Protein AF-A0ABD1GI58-F1 (afdb_monomer_lite)

InterPro domains:
  IPR001944 Glycoside hydrolase, family 35 [PR00742] (35-50)
  IPR001944 Glycoside hydrolase, family 35 [PR00742] (73-88)
  IPR001944 Glycoside hydrolase, family 35 [PR00742] (92-108)
  IPR001944 Glycoside hydrolase, family 35 [PTHR23421] (1-109)
  IPR017853 Glycoside hydrolase superfamily [SSF51445] (1-108)
  IPR031330 Glycoside hydrolase 35, catalytic domain [PF01301] (2-109)

Structure (mmCIF, N/CA/C/O backbone):
data_AF-A0ABD1GI58-F1
#
_entry.id   AF-A0ABD1GI58-F1
#
loop_
_atom_site.group_PDB
_atom_site.id
_atom_site.type_symbol
_atom_site.label_atom_id
_atom_site.label_alt_id
_atom_site.label_comp_id
_atom_site.label_asym_id
_atom_site.label_entity_id
_atom_site.label_seq_id
_atom_site.pdbx_PDB_ins_code
_atom_site.Cartn_x
_atom_site.Cartn_y
_atom_site.Cartn_z
_atom_site.occupancy
_atom_site.B_iso_or_equiv
_atom_site.auth_seq_id
_atom_site.auth_comp_id
_atom_site.auth_asym_id
_atom_site.auth_atom_id
_atom_site.pdbx_PDB_model_num
ATOM 1 N N . MET A 1 1 ? -12.349 8.044 4.741 1.00 97.69 1 MET A N 1
ATOM 2 C CA . MET A 1 1 ? -11.313 8.920 4.157 1.00 97.69 1 MET A CA 1
ATOM 3 C C . MET A 1 1 ? -9.982 8.583 4.805 1.00 97.69 1 MET A C 1
ATOM 5 O O . MET A 1 1 ? -9.920 8.497 6.026 1.00 97.69 1 MET A O 1
ATOM 9 N N . CYS A 1 2 ? -8.951 8.304 4.012 1.00 97.19 2 CYS A N 1
ATOM 10 C CA . CYS A 1 2 ? -7.613 8.020 4.528 1.00 97.19 2 CYS A CA 1
ATOM 11 C C . CYS A 1 2 ? -6.919 9.311 4.988 1.00 97.19 2 CYS A C 1
ATOM 13 O O . CYS A 1 2 ? -7.163 10.371 4.419 1.00 97.19 2 CYS A O 1
ATOM 15 N N . LYS A 1 3 ? -6.084 9.220 6.035 1.00 97.25 3 LYS A N 1
ATOM 16 C CA . LYS A 1 3 ? -5.355 10.352 6.642 1.00 97.25 3 LYS A CA 1
ATOM 17 C C . LYS A 1 3 ? -6.243 11.567 6.971 1.00 97.25 3 LYS A C 1
ATOM 19 O O . LYS A 1 3 ? -5.837 12.706 6.775 1.00 97.25 3 LYS A O 1
ATOM 24 N N . GLN A 1 4 ? -7.453 11.314 7.468 1.00 98.06 4 GLN A N 1
ATOM 25 C CA . GLN A 1 4 ? -8.439 12.352 7.775 1.00 98.06 4 GLN A CA 1
ATOM 26 C C . GLN A 1 4 ? -9.009 12.147 9.182 1.00 98.06 4 GLN A C 1
ATOM 28 O O . GLN A 1 4 ? -10.063 11.536 9.345 1.00 98.06 4 GLN A O 1
ATOM 33 N N . ASP A 1 5 ? -8.302 12.615 10.206 1.00 96.81 5 ASP A N 1
ATOM 34 C CA . ASP A 1 5 ? -8.666 12.349 11.606 1.00 96.81 5 ASP A CA 1
ATOM 35 C C . ASP A 1 5 ? -9.981 13.025 12.032 1.00 96.81 5 ASP A C 1
ATOM 37 O O . ASP A 1 5 ? -10.691 12.524 12.900 1.00 96.81 5 ASP A O 1
ATOM 41 N N . ASP A 1 6 ? -10.377 14.106 11.368 1.00 97.19 6 ASP A N 1
ATOM 42 C CA . ASP A 1 6 ? -11.630 14.839 11.573 1.00 97.19 6 ASP A CA 1
ATOM 43 C C . ASP A 1 6 ? -12.737 14.439 10.578 1.00 97.19 6 ASP A C 1
ATOM 45 O O . ASP A 1 6 ? -13.694 15.186 10.380 1.00 97.19 6 ASP A O 1
ATOM 49 N N . ALA A 1 7 ? -12.633 13.260 9.947 1.00 98.25 7 ALA A N 1
ATOM 50 C CA . ALA A 1 7 ? -13.641 12.782 9.002 1.00 98.25 7 ALA A CA 1
ATOM 51 C C . ALA A 1 7 ? -15.062 12.841 9.614 1.00 98.25 7 ALA A C 1
ATOM 53 O O . ALA A 1 7 ? -15.298 12.201 10.650 1.00 98.25 7 ALA A O 1
ATOM 54 N N . PRO A 1 8 ? -16.007 13.572 8.985 1.00 98.00 8 PRO A N 1
ATOM 55 C CA . PRO A 1 8 ? -17.329 13.814 9.550 1.00 98.00 8 PRO A CA 1
ATOM 56 C C . PRO A 1 8 ? -18.180 12.548 9.514 1.00 98.00 8 PRO A C 1
ATOM 58 O O . PRO A 1 8 ? -18.030 11.709 8.627 1.00 98.00 8 PRO A O 1
ATOM 61 N N . ASP A 1 9 ? -19.118 12.408 10.445 1.00 97.56 9 ASP A N 1
ATOM 62 C CA . ASP A 1 9 ? -20.030 11.266 10.432 1.00 97.56 9 ASP A CA 1
ATOM 63 C C . ASP A 1 9 ? -20.915 11.259 9.169 1.00 97.56 9 ASP A C 1
ATOM 65 O O . ASP A 1 9 ? -21.369 12.320 8.730 1.00 97.56 9 ASP A O 1
ATOM 69 N N . PRO A 1 10 ? -21.168 10.079 8.562 1.00 97.31 10 PRO A N 1
ATOM 70 C CA . PRO A 1 10 ? -20.816 8.725 9.019 1.00 97.31 10 PRO A CA 1
ATOM 71 C C . PRO A 1 10 ? -19.467 8.190 8.481 1.00 97.31 10 PRO A C 1
ATOM 73 O O . PRO A 1 10 ? -19.220 6.984 8.510 1.00 97.31 10 PRO A O 1
ATOM 76 N N . VAL A 1 11 ? -18.592 9.045 7.946 1.00 98.62 11 VAL A N 1
ATOM 77 C CA . VAL A 1 11 ? -17.347 8.639 7.276 1.00 98.62 11 VAL A CA 1
ATOM 78 C C . VAL A 1 11 ? -16.341 8.051 8.271 1.00 98.62 11 VAL A C 1
ATOM 80 O O . VAL A 1 11 ? -16.090 8.613 9.335 1.00 98.62 11 VAL A O 1
ATOM 83 N N . ILE A 1 12 ? -15.709 6.934 7.901 1.00 98.75 12 ILE A N 1
ATOM 84 C CA . ILE A 1 12 ? -14.650 6.290 8.694 1.00 98.75 12 ILE A CA 1
ATOM 85 C C . ILE A 1 12 ? -13.283 6.868 8.308 1.00 98.75 12 ILE A C 1
ATOM 87 O O . ILE A 1 12 ? -12.940 6.892 7.119 1.00 98.75 12 ILE A O 1
ATOM 91 N N . ASN A 1 13 ? -12.498 7.330 9.286 1.00 98.56 13 ASN A N 1
ATOM 92 C CA . ASN A 1 13 ? -11.097 7.691 9.072 1.00 98.56 13 ASN A CA 1
ATOM 93 C C . ASN A 1 13 ? -10.229 6.427 8.972 1.00 98.56 13 ASN A C 1
ATOM 95 O O . ASN A 1 13 ? -10.458 5.440 9.669 1.00 98.56 13 ASN A O 1
ATOM 99 N N . ALA A 1 14 ? -9.238 6.448 8.088 1.00 98.62 14 ALA A N 1
ATOM 100 C CA . ALA A 1 14 ? -8.370 5.301 7.840 1.00 98.62 14 ALA A CA 1
ATOM 101 C C . ALA A 1 14 ? -6.894 5.701 7.818 1.00 98.62 14 ALA A C 1
ATOM 103 O O . ALA A 1 14 ? -6.549 6.853 7.540 1.00 98.62 14 ALA A O 1
ATOM 104 N N . CYS A 1 15 ? -6.022 4.733 8.086 1.00 98.62 15 CYS A N 1
ATOM 105 C CA . CYS A 1 15 ? -4.579 4.925 8.096 1.00 98.62 15 CYS A CA 1
ATOM 106 C C . CYS A 1 1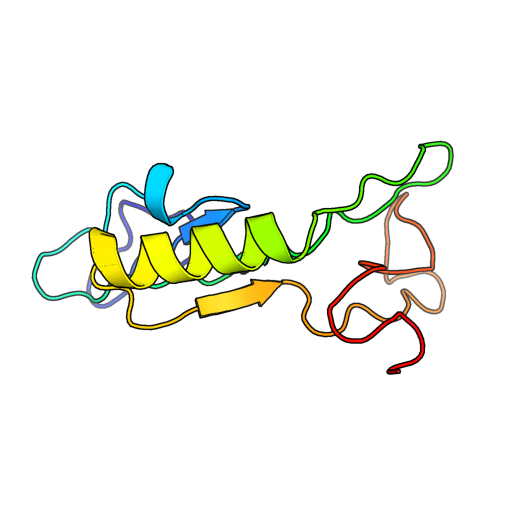5 ? -3.925 4.514 6.773 1.00 98.62 15 CYS A C 1
ATOM 108 O O . CYS A 1 15 ? -4.308 3.510 6.175 1.00 98.62 15 CYS A O 1
ATOM 110 N N . ASN A 1 16 ? -2.880 5.247 6.386 1.00 98.56 16 ASN A N 1
ATOM 111 C CA . ASN A 1 16 ? -1.957 4.912 5.302 1.00 98.56 16 ASN A CA 1
ATOM 112 C C . ASN A 1 16 ? -0.522 5.040 5.817 1.00 98.56 16 ASN A C 1
ATOM 114 O O . ASN A 1 16 ? -0.205 6.002 6.523 1.00 98.56 16 ASN A O 1
ATOM 118 N N . GLY A 1 17 ? 0.354 4.127 5.414 1.00 97.50 17 GLY A N 1
ATOM 119 C CA . GLY A 1 17 ? 1.763 4.151 5.784 1.00 97.50 17 GLY A CA 1
ATOM 120 C C . GLY A 1 17 ? 2.361 2.756 5.912 1.00 97.50 17 GLY A C 1
ATOM 121 O O . GLY A 1 17 ? 1.713 1.751 5.644 1.00 97.50 17 GLY A O 1
ATOM 122 N N . LEU A 1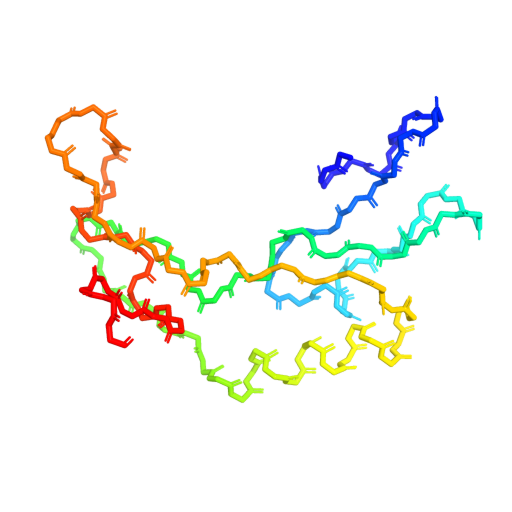 18 ? 3.610 2.703 6.373 1.00 97.00 18 LEU A N 1
ATOM 123 C CA . LEU A 1 18 ? 4.346 1.456 6.614 1.00 97.00 18 LEU A CA 1
ATOM 124 C C . LEU A 1 18 ? 3.909 0.760 7.917 1.00 97.00 18 LEU A C 1
ATOM 126 O O . LEU A 1 18 ? 3.943 -0.464 8.018 1.00 97.00 18 LEU A O 1
ATOM 130 N N . ARG A 1 19 ? 3.533 1.541 8.940 1.00 97.50 19 ARG A N 1
ATOM 131 C CA . ARG A 1 19 ? 3.475 1.084 10.342 1.00 97.50 19 ARG A CA 1
ATOM 132 C C . ARG A 1 19 ? 2.229 1.577 11.072 1.00 97.50 19 ARG A C 1
ATOM 134 O O . ARG A 1 19 ? 2.328 2.183 12.138 1.00 97.50 19 ARG A O 1
ATOM 141 N N . CYS A 1 20 ? 1.035 1.359 10.523 1.00 98.19 20 CYS A N 1
ATOM 142 C CA . CYS A 1 20 ? -0.196 1.866 11.147 1.00 98.19 20 CYS A CA 1
ATOM 143 C C . CYS A 1 20 ? -0.483 1.266 12.535 1.00 98.19 20 CYS A C 1
ATOM 145 O O . CYS A 1 20 ? -1.119 1.924 13.347 1.00 98.19 20 CYS A O 1
ATOM 147 N N . GLY A 1 21 ? 0.045 0.081 12.874 1.00 96.69 21 GLY A N 1
ATOM 148 C CA . GLY A 1 21 ? -0.004 -0.441 14.253 1.00 96.69 21 GLY A CA 1
ATOM 149 C C . GLY A 1 21 ? 0.761 0.411 15.288 1.00 96.69 21 GLY A C 1
ATOM 150 O O . GLY A 1 21 ? 0.545 0.290 16.496 1.00 96.69 21 GLY A O 1
ATOM 151 N N . GLU A 1 22 ? 1.651 1.291 14.830 1.00 97.62 22 GLU A N 1
ATOM 152 C CA . GLU A 1 22 ? 2.431 2.211 15.668 1.00 97.62 22 GLU A CA 1
ATOM 153 C C . GLU A 1 22 ? 1.975 3.660 15.514 1.00 97.62 22 GLU A C 1
ATOM 155 O O . GLU A 1 22 ? 1.897 4.383 16.501 1.00 97.62 22 GLU A O 1
ATOM 160 N N . THR A 1 23 ? 1.681 4.065 14.279 1.00 97.38 23 THR A N 1
ATOM 161 C CA . THR A 1 23 ? 1.485 5.470 13.895 1.00 97.38 23 THR A CA 1
ATOM 162 C C . THR A 1 23 ? 0.025 5.903 13.845 1.00 97.38 23 THR A C 1
ATOM 164 O O . THR A 1 23 ? -0.245 7.099 13.930 1.00 97.38 23 THR A O 1
ATOM 167 N N . PHE A 1 24 ? -0.928 4.972 13.713 1.00 97.56 24 PHE A N 1
ATOM 168 C CA . PHE A 1 24 ? -2.340 5.335 13.688 1.00 97.56 24 PHE A CA 1
ATOM 169 C C . PHE A 1 24 ? -2.835 5.630 15.101 1.00 97.56 24 PHE A C 1
ATOM 171 O O . PHE A 1 24 ? -2.765 4.770 15.978 1.00 97.56 24 PHE A O 1
ATOM 178 N N . VAL A 1 25 ? -3.395 6.821 15.304 1.00 95.06 25 VAL A N 1
ATOM 179 C CA . VAL A 1 25 ? -4.005 7.212 16.586 1.00 95.06 25 VAL A CA 1
ATOM 180 C C . VAL A 1 25 ? -5.292 6.438 16.889 1.00 95.06 25 VAL A C 1
ATOM 182 O O . VAL A 1 25 ? -5.697 6.348 18.045 1.00 95.06 25 VAL A O 1
ATOM 185 N N . GLY A 1 26 ? -5.900 5.827 15.868 1.00 96.62 26 GLY A N 1
ATOM 186 C CA . GLY A 1 26 ? -7.131 5.053 15.973 1.00 96.62 26 GLY A CA 1
ATOM 187 C C . GLY A 1 26 ? -8.316 5.709 15.254 1.00 96.62 26 GLY A C 1
ATOM 188 O O . GLY A 1 26 ? -8.203 6.814 14.714 1.00 96.62 26 GLY A O 1
ATOM 189 N N . PRO A 1 27 ? -9.465 5.015 15.203 1.00 97.50 27 PRO A N 1
ATOM 190 C CA . PRO A 1 27 ? -10.688 5.582 14.653 1.00 97.50 27 PRO A CA 1
ATOM 191 C C . PRO A 1 27 ? -11.135 6.805 15.466 1.00 97.50 27 PRO A C 1
ATOM 193 O O . PRO A 1 27 ? -11.035 6.823 16.691 1.00 97.50 27 PRO A O 1
ATOM 196 N N . ASN A 1 28 ? -11.684 7.814 14.793 1.00 97.50 28 ASN A N 1
ATOM 197 C CA . ASN A 1 28 ? -12.091 9.083 15.403 1.00 97.50 28 ASN A CA 1
ATOM 198 C C . ASN A 1 28 ? -13.417 9.016 16.185 1.00 97.50 28 ASN A C 1
ATOM 200 O O . ASN A 1 28 ? -13.945 10.033 16.626 1.00 97.50 28 ASN A O 1
ATOM 204 N N . SER A 1 29 ? -13.966 7.814 16.359 1.00 97.38 29 SER A N 1
ATOM 205 C CA . SER A 1 29 ? -15.156 7.529 17.154 1.00 97.38 29 SER A CA 1
ATOM 206 C C . SER A 1 29 ? -15.092 6.085 17.663 1.00 97.38 29 SER A C 1
ATOM 208 O O . SER A 1 29 ? -14.652 5.205 16.917 1.00 97.38 29 SER A O 1
ATOM 210 N N . PRO A 1 30 ? -15.567 5.796 18.890 1.00 95.75 30 PRO A N 1
ATOM 211 C CA . PRO A 1 30 ? -15.558 4.441 19.449 1.00 95.75 30 PRO A CA 1
ATOM 212 C C . PRO A 1 30 ? -16.426 3.441 18.667 1.00 95.75 30 PRO A C 1
ATOM 214 O O . PRO A 1 30 ? -16.236 2.237 18.803 1.00 95.75 30 PRO A O 1
ATOM 217 N N . ASN A 1 31 ? -17.360 3.926 17.842 1.00 96.88 31 ASN A N 1
ATOM 218 C CA . ASN A 1 31 ? -18.257 3.089 17.040 1.00 96.88 31 ASN A CA 1
ATOM 219 C C . ASN A 1 31 ? -17.719 2.8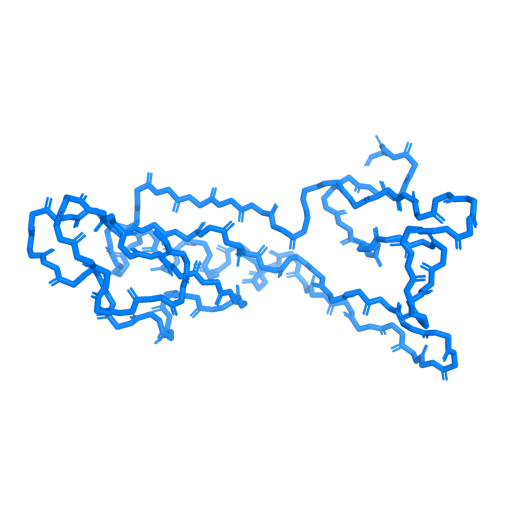02 15.628 1.00 96.88 31 ASN A C 1
ATOM 221 O O . ASN A 1 31 ? -18.415 2.182 14.824 1.00 96.88 31 ASN A O 1
ATOM 225 N N . LYS A 1 32 ? -16.511 3.273 15.297 1.00 98.38 32 LYS A N 1
ATOM 226 C CA . LYS A 1 32 ? -15.897 3.085 13.980 1.00 98.38 32 LYS A CA 1
ATOM 227 C C . LYS A 1 32 ? -14.769 2.047 14.046 1.00 98.38 32 LYS A C 1
ATOM 229 O O . LYS A 1 32 ? -14.033 2.003 15.031 1.00 98.38 32 LYS A O 1
ATOM 234 N N . PRO A 1 33 ? -14.605 1.213 13.006 1.00 98.50 33 PRO A N 1
ATOM 235 C CA . PRO A 1 33 ? -13.521 0.240 12.943 1.00 98.50 33 PRO A CA 1
ATOM 236 C C . PRO A 1 33 ? -12.166 0.896 12.648 1.00 98.50 33 PRO A C 1
ATOM 238 O O . PRO A 1 33 ? -12.094 1.934 11.992 1.00 98.50 33 PRO A O 1
ATOM 241 N N . ALA A 1 34 ? -11.074 0.241 13.054 1.00 98.56 34 ALA A N 1
ATOM 242 C CA . ALA A 1 34 ? -9.731 0.590 12.600 1.00 98.56 34 ALA A CA 1
ATOM 243 C C . ALA A 1 34 ? -9.464 -0.012 11.209 1.00 98.56 34 ALA A C 1
ATOM 245 O O . ALA A 1 34 ? -9.467 -1.240 11.049 1.00 98.56 34 ALA A O 1
ATOM 246 N N . LEU A 1 35 ? -9.213 0.854 10.221 1.00 98.75 35 LEU A N 1
ATOM 247 C CA . LEU A 1 35 ? -8.954 0.486 8.826 1.00 98.75 35 LEU A CA 1
ATOM 248 C C . LEU A 1 35 ? -7.561 0.960 8.387 1.00 98.75 35 LEU A C 1
ATOM 250 O O . LEU A 1 35 ? -7.205 2.123 8.592 1.00 98.75 35 LEU A O 1
ATOM 254 N N . TRP A 1 36 ? -6.795 0.078 7.746 1.00 98.81 36 TRP A N 1
ATOM 255 C CA . TRP A 1 36 ? -5.514 0.400 7.115 1.00 98.81 36 TRP A CA 1
ATOM 256 C C . TRP A 1 36 ? -5.658 0.306 5.595 1.00 98.81 36 TRP A C 1
ATOM 258 O O . TRP A 1 36 ? -5.639 -0.777 5.015 1.00 98.81 36 TRP A O 1
ATOM 268 N N . THR A 1 37 ? -5.858 1.451 4.950 1.00 98.81 37 THR A N 1
ATOM 269 C CA . THR A 1 37 ? -6.177 1.537 3.520 1.00 98.81 37 THR A CA 1
ATOM 270 C C . THR A 1 37 ? -4.959 1.442 2.610 1.00 98.81 37 THR A C 1
ATOM 272 O O . THR A 1 37 ? -5.105 1.006 1.473 1.00 98.81 37 THR A O 1
ATOM 275 N N . GLU A 1 38 ? -3.763 1.775 3.094 1.00 98.62 38 GLU A N 1
ATOM 276 C CA . GLU A 1 38 ? -2.522 1.599 2.331 1.00 98.62 38 GLU A CA 1
ATOM 277 C C . GLU A 1 38 ? -1.380 1.117 3.227 1.00 98.62 38 GLU A C 1
ATOM 279 O O . GLU A 1 38 ? -0.690 1.914 3.869 1.00 98.62 38 GLU A O 1
ATOM 284 N N . ASN A 1 39 ? -1.183 -0.199 3.284 1.00 98.38 39 ASN A N 1
ATOM 285 C CA . ASN A 1 39 ? 0.024 -0.823 3.811 1.00 98.38 39 ASN A CA 1
ATOM 286 C C . ASN A 1 39 ? 1.091 -0.809 2.722 1.00 98.38 39 ASN A C 1
ATOM 288 O O . ASN A 1 39 ? 1.045 -1.637 1.812 1.00 98.38 39 ASN A O 1
ATOM 292 N N . TRP A 1 40 ? 2.011 0.152 2.803 1.00 97.50 40 TRP A N 1
ATOM 293 C CA . TRP A 1 40 ? 3.006 0.374 1.757 1.00 97.50 40 TRP A CA 1
ATOM 294 C C . TRP A 1 40 ? 3.978 -0.802 1.646 1.00 97.50 40 TRP A C 1
ATOM 296 O O . TRP A 1 40 ? 4.830 -0.985 2.514 1.00 97.50 40 TRP A O 1
ATOM 306 N N . THR A 1 41 ? 3.835 -1.621 0.608 1.00 95.88 41 THR A N 1
ATOM 307 C CA . THR A 1 41 ? 4.695 -2.794 0.353 1.00 95.88 41 THR A CA 1
ATOM 308 C C . THR A 1 41 ? 6.051 -2.392 -0.208 1.00 95.88 41 THR A C 1
ATOM 310 O O . THR A 1 41 ? 7.035 -3.077 0.028 1.00 95.88 41 THR A O 1
ATOM 313 N N . HIS A 1 42 ? 6.103 -1.248 -0.882 1.00 92.19 42 HIS A N 1
ATOM 314 C CA . HIS A 1 42 ? 7.294 -0.627 -1.448 1.00 92.19 42 HIS A CA 1
ATOM 315 C C . HIS A 1 42 ? 7.089 0.897 -1.493 1.00 92.19 42 HIS A C 1
ATOM 317 O O . HIS A 1 42 ? 6.035 1.399 -1.088 1.00 92.19 42 HIS A O 1
ATOM 323 N N . PHE A 1 43 ? 8.080 1.648 -1.963 1.00 90.75 43 PHE A N 1
ATOM 324 C CA . PHE A 1 43 ? 7.892 3.039 -2.380 1.00 90.75 43 PHE A CA 1
ATOM 325 C C . PHE A 1 43 ? 8.069 3.114 -3.894 1.00 90.75 43 PHE A C 1
ATOM 327 O O . PHE A 1 43 ? 8.928 2.424 -4.425 1.00 90.75 43 PHE A O 1
ATOM 334 N N . TYR A 1 44 ? 7.288 3.930 -4.602 1.00 91.88 44 TYR A N 1
ATOM 335 C CA . TYR A 1 44 ? 7.531 4.098 -6.034 1.00 91.88 44 TYR A CA 1
ATOM 336 C C . TYR A 1 44 ? 8.958 4.608 -6.269 1.00 91.88 44 TYR A C 1
ATOM 338 O O . TYR A 1 44 ? 9.464 5.476 -5.550 1.00 91.88 44 TYR A O 1
ATOM 346 N N . ASP A 1 45 ? 9.602 4.067 -7.293 1.00 94.31 45 ASP A N 1
ATOM 347 C CA . ASP A 1 45 ? 10.944 4.474 -7.665 1.00 94.31 45 ASP A CA 1
ATOM 348 C C . ASP A 1 45 ? 10.897 5.634 -8.662 1.00 94.31 45 ASP A C 1
ATOM 350 O O . ASP A 1 45 ? 9.952 5.802 -9.435 1.00 94.31 45 ASP A O 1
ATOM 354 N N . VAL A 1 46 ? 11.942 6.457 -8.642 1.00 94.94 46 VAL A N 1
ATOM 355 C CA . VAL A 1 46 ? 12.099 7.610 -9.537 1.00 94.94 46 VAL A CA 1
ATOM 356 C C . VAL A 1 46 ? 13.403 7.489 -10.311 1.00 94.94 46 VAL A C 1
ATOM 358 O O . VAL A 1 46 ? 14.382 6.921 -9.818 1.00 94.94 46 VAL A O 1
ATOM 361 N N . TYR A 1 47 ? 13.438 8.046 -11.521 1.00 94.75 47 TYR A N 1
ATOM 362 C CA . TYR A 1 47 ? 14.645 8.009 -12.347 1.00 94.75 47 TYR A CA 1
ATOM 363 C C . TYR A 1 47 ? 15.846 8.633 -11.619 1.00 94.75 47 TYR A C 1
ATOM 365 O O . TYR A 1 47 ? 15.767 9.744 -11.097 1.00 94.75 47 TYR A O 1
ATOM 373 N N . GLY A 1 48 ? 16.978 7.921 -11.619 1.00 94.12 48 GLY A N 1
ATOM 374 C CA . GLY A 1 48 ? 18.242 8.379 -11.031 1.00 94.12 48 GLY A CA 1
ATOM 375 C C . GLY A 1 48 ? 18.446 8.043 -9.549 1.00 94.12 48 GLY A C 1
ATOM 376 O O . GLY A 1 48 ? 19.553 8.242 -9.051 1.00 94.12 48 GLY A O 1
ATOM 377 N N . ASN A 1 49 ? 17.440 7.494 -8.861 1.00 91.06 49 ASN A N 1
ATOM 378 C CA . ASN A 1 49 ? 17.570 7.036 -7.477 1.00 91.06 49 ASN A CA 1
ATOM 379 C C . ASN A 1 49 ? 17.717 5.512 -7.385 1.00 91.06 49 ASN A C 1
ATOM 381 O O . ASN A 1 49 ? 17.255 4.767 -8.245 1.00 91.06 49 ASN A O 1
ATOM 385 N N . ALA A 1 50 ? 18.359 5.053 -6.308 1.00 88.12 50 ALA A N 1
ATOM 386 C CA . ALA A 1 50 ? 18.408 3.638 -5.965 1.00 88.12 50 ALA A CA 1
ATOM 387 C C . ALA A 1 50 ? 17.087 3.191 -5.325 1.00 88.12 50 ALA A C 1
ATOM 389 O O . ALA A 1 50 ? 16.544 3.902 -4.472 1.00 88.12 50 ALA A O 1
ATOM 390 N N . SER A 1 51 ? 16.634 1.994 -5.697 1.00 87.19 51 SER A N 1
ATOM 391 C CA . SER A 1 51 ? 15.425 1.392 -5.138 1.00 87.19 51 SER A CA 1
ATOM 392 C C . SER A 1 51 ? 15.606 0.990 -3.675 1.00 87.19 51 SER A C 1
ATOM 394 O O . SER A 1 51 ? 16.692 0.577 -3.252 1.00 87.19 51 SER A O 1
ATOM 396 N N . LYS A 1 52 ? 14.538 1.132 -2.884 1.00 85.94 52 LYS A N 1
ATOM 397 C CA . LYS A 1 52 ? 14.505 0.790 -1.454 1.00 85.94 52 LYS A CA 1
ATOM 398 C C . LYS A 1 52 ? 13.406 -0.216 -1.173 1.00 85.94 52 LYS A C 1
ATOM 400 O O . LYS A 1 52 ? 12.249 0.167 -1.067 1.00 85.94 52 LYS A O 1
ATOM 405 N N . THR A 1 53 ? 13.772 -1.472 -0.983 1.00 88.62 53 THR A N 1
ATOM 406 C CA . THR A 1 53 ? 12.806 -2.540 -0.729 1.00 88.62 53 THR A CA 1
ATOM 407 C C . THR A 1 53 ? 12.367 -2.588 0.732 1.00 88.62 53 THR A C 1
ATOM 409 O O . THR A 1 53 ? 13.105 -2.207 1.649 1.00 88.62 53 THR A O 1
ATOM 412 N N . ARG A 1 54 ? 11.150 -3.086 0.962 1.00 94.62 54 ARG A N 1
ATOM 413 C CA . ARG A 1 54 ? 10.635 -3.390 2.297 1.00 94.62 54 ARG A CA 1
ATOM 414 C C . ARG A 1 54 ? 10.633 -4.909 2.513 1.00 94.62 54 ARG A C 1
ATOM 416 O O . ARG A 1 54 ? 10.001 -5.615 1.732 1.00 94.62 54 ARG A O 1
ATOM 423 N N . PRO A 1 55 ? 11.291 -5.431 3.564 1.00 96.25 55 PRO A N 1
ATOM 424 C CA . PRO A 1 55 ? 11.300 -6.867 3.833 1.00 96.25 55 PRO A CA 1
ATOM 425 C C . PRO A 1 55 ? 9.899 -7.420 4.127 1.00 96.25 55 PRO A C 1
ATOM 427 O O . PRO A 1 55 ? 9.099 -6.776 4.817 1.00 96.25 55 PRO A O 1
ATOM 430 N N . ALA A 1 56 ? 9.621 -8.639 3.661 1.00 97.25 56 ALA A N 1
ATOM 431 C CA . ALA A 1 56 ? 8.344 -9.316 3.889 1.00 97.25 56 ALA A CA 1
ATOM 432 C C . ALA A 1 56 ? 8.062 -9.527 5.387 1.00 97.25 56 ALA A C 1
ATOM 434 O O . ALA A 1 56 ? 6.917 -9.437 5.830 1.00 97.25 56 ALA A O 1
ATOM 435 N N . GLU A 1 57 ? 9.109 -9.740 6.185 1.00 98.19 57 GLU A N 1
ATOM 436 C CA . GLU A 1 57 ? 9.035 -9.900 7.634 1.00 98.19 57 GLU A CA 1
ATOM 437 C C . GLU A 1 57 ? 8.571 -8.609 8.326 1.00 98.19 57 GLU A C 1
ATOM 439 O O . GLU A 1 57 ? 7.750 -8.671 9.242 1.00 98.19 57 GLU A O 1
ATOM 444 N N . ASP A 1 58 ? 9.032 -7.437 7.865 1.00 97.69 58 ASP A N 1
ATOM 445 C CA . ASP A 1 58 ? 8.581 -6.132 8.380 1.00 97.69 58 ASP A CA 1
ATOM 446 C C . ASP A 1 58 ? 7.103 -5.894 8.020 1.00 97.69 58 ASP A C 1
ATOM 448 O O . ASP A 1 58 ? 6.313 -5.484 8.876 1.00 97.69 58 ASP A O 1
ATOM 452 N N . ILE A 1 59 ? 6.692 -6.230 6.790 1.00 98.06 59 ILE A N 1
ATOM 453 C CA . ILE A 1 59 ? 5.284 -6.163 6.364 1.00 98.06 59 ILE A CA 1
ATOM 454 C C . ILE A 1 59 ? 4.411 -7.050 7.260 1.00 98.06 59 ILE A C 1
ATOM 456 O O . ILE A 1 59 ? 3.419 -6.575 7.821 1.00 98.06 59 ILE A O 1
ATOM 460 N N . ALA A 1 60 ? 4.778 -8.324 7.416 1.00 98.50 60 ALA A N 1
ATOM 461 C CA . ALA A 1 60 ? 4.022 -9.295 8.201 1.00 98.50 60 ALA A CA 1
ATOM 462 C C . ALA A 1 60 ? 3.927 -8.891 9.679 1.00 98.50 60 ALA A C 1
ATOM 464 O O . ALA A 1 60 ? 2.846 -8.956 10.271 1.00 98.50 60 ALA A O 1
ATOM 465 N N . TYR A 1 61 ? 5.029 -8.409 10.261 1.00 98.56 61 TYR A N 1
ATOM 466 C CA . TYR A 1 61 ? 5.056 -7.923 11.637 1.00 98.56 61 TYR A CA 1
ATOM 467 C C . TYR A 1 61 ? 4.076 -6.767 11.849 1.00 98.56 61 TYR A C 1
ATOM 469 O O . TYR A 1 61 ? 3.258 -6.811 12.769 1.00 98.56 61 TYR A O 1
ATOM 477 N N . HIS A 1 62 ? 4.100 -5.746 10.986 1.00 98.56 62 HIS A N 1
ATOM 478 C CA . HIS A 1 62 ? 3.213 -4.598 11.164 1.00 98.56 62 HIS A CA 1
ATOM 479 C C . HIS A 1 62 ? 1.744 -4.928 10.890 1.00 98.56 62 HIS A C 1
ATOM 481 O O . HIS A 1 62 ? 0.875 -4.360 11.556 1.00 98.56 62 HIS A O 1
ATOM 487 N N . VAL A 1 63 ? 1.455 -5.869 9.986 1.00 98.69 63 VAL A N 1
ATOM 488 C CA . VAL A 1 63 ? 0.107 -6.433 9.803 1.00 98.69 63 VAL A CA 1
ATOM 489 C C . VAL A 1 63 ? -0.376 -7.091 11.095 1.00 98.69 63 VAL A C 1
ATOM 491 O O . VAL A 1 63 ? -1.437 -6.727 11.606 1.00 98.69 63 VAL A O 1
ATOM 494 N N . ALA A 1 64 ? 0.418 -7.999 11.668 1.00 98.75 64 ALA A N 1
ATOM 495 C CA . ALA A 1 64 ? 0.075 -8.679 12.914 1.00 98.75 64 ALA A CA 1
ATOM 496 C C . ALA A 1 64 ? -0.103 -7.686 14.075 1.00 98.75 64 ALA A C 1
ATOM 498 O O . ALA A 1 64 ? -1.074 -7.776 14.828 1.00 98.75 64 ALA A O 1
ATOM 499 N N . LEU A 1 65 ? 0.784 -6.692 14.178 1.00 98.69 65 LEU A N 1
ATOM 500 C CA . LEU A 1 65 ? 0.705 -5.642 15.189 1.00 98.69 65 LEU A CA 1
ATOM 501 C C . LEU A 1 65 ? -0.571 -4.805 15.042 1.00 98.69 65 LEU A C 1
ATOM 503 O O . LEU A 1 65 ? -1.219 -4.512 16.043 1.00 98.6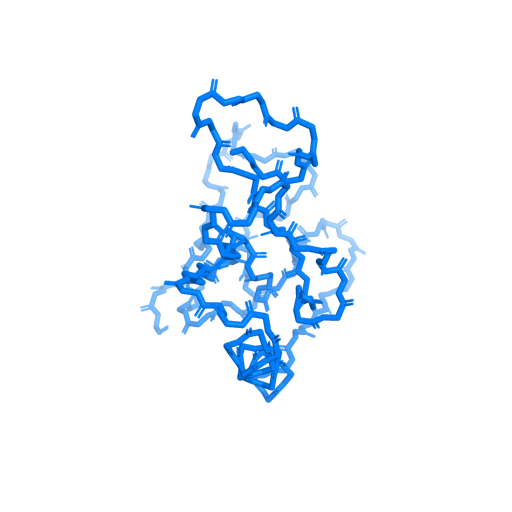9 65 LEU A O 1
ATOM 507 N N . PHE A 1 66 ? -0.960 -4.433 13.820 1.00 98.75 66 PHE A N 1
ATOM 508 C CA . PHE A 1 66 ? -2.192 -3.679 13.584 1.00 98.75 66 PHE A CA 1
ATOM 509 C C . PHE A 1 66 ? -3.433 -4.483 13.992 1.00 98.75 66 PHE A C 1
ATOM 511 O O . PHE A 1 66 ? -4.298 -3.958 14.694 1.00 98.75 66 PHE A O 1
ATOM 518 N N . ILE A 1 67 ? -3.495 -5.768 13.631 1.00 98.75 67 ILE A N 1
ATOM 519 C CA . ILE A 1 67 ? -4.592 -6.658 14.037 1.00 98.75 67 ILE A CA 1
ATOM 520 C C . ILE A 1 67 ? -4.659 -6.748 15.567 1.00 98.75 67 ILE A C 1
ATOM 522 O O . ILE A 1 67 ? -5.702 -6.470 16.156 1.00 98.75 67 ILE A O 1
ATOM 526 N N . ALA A 1 68 ? -3.541 -7.079 16.216 1.00 98.44 68 ALA A N 1
ATOM 527 C CA . ALA A 1 68 ? -3.503 -7.346 17.650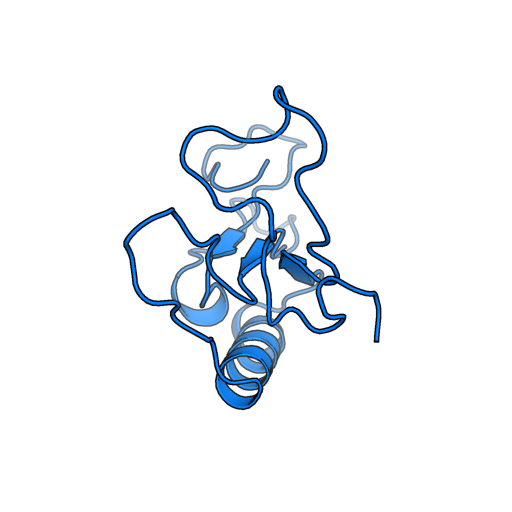 1.00 98.44 68 ALA A CA 1
ATOM 528 C C . ALA A 1 68 ? -3.710 -6.088 18.511 1.00 98.44 68 ALA A C 1
ATOM 530 O O . ALA A 1 68 ? -4.500 -6.106 19.453 1.00 98.44 68 ALA A O 1
ATOM 531 N N . LYS A 1 69 ? -3.010 -4.990 18.201 1.00 97.88 69 LYS A N 1
ATOM 532 C CA . LYS A 1 69 ? -2.995 -3.773 19.031 1.00 97.88 69 LYS A CA 1
ATOM 533 C C . LYS A 1 69 ? -4.157 -2.833 18.724 1.00 97.88 69 LYS A C 1
ATOM 535 O O . LYS A 1 69 ? -4.738 -2.273 19.648 1.00 97.88 69 LYS A O 1
ATOM 540 N N . MET A 1 70 ? -4.506 -2.662 17.447 1.00 96.62 70 MET A N 1
ATOM 541 C CA . MET A 1 70 ? -5.538 -1.703 17.026 1.00 96.62 70 MET A CA 1
ATOM 542 C C . MET A 1 70 ? -6.924 -2.338 16.890 1.00 96.62 70 MET A C 1
ATOM 544 O O . MET A 1 70 ? -7.872 -1.637 16.545 1.00 96.62 70 MET A O 1
ATOM 548 N N . LYS A 1 71 ? -7.050 -3.655 17.125 1.00 97.62 71 LYS A N 1
ATOM 549 C CA . LYS A 1 71 ? -8.233 -4.444 16.740 1.00 97.62 71 LYS A CA 1
ATOM 550 C C . LYS A 1 71 ? -8.557 -4.235 15.255 1.00 97.62 71 LYS A C 1
ATOM 552 O O . LYS A 1 71 ? -9.708 -4.017 14.875 1.00 97.62 71 LYS A O 1
ATOM 557 N N . GLY A 1 72 ? -7.503 -4.221 14.435 1.00 98.12 72 GLY A N 1
ATOM 558 C CA . GLY A 1 72 ? -7.585 -3.969 13.003 1.00 98.12 72 GLY A CA 1
ATOM 559 C C . GLY A 1 72 ? -8.553 -4.930 12.322 1.00 98.12 72 GLY A C 1
ATOM 560 O O . GLY A 1 72 ? -8.486 -6.136 12.545 1.00 98.12 72 GLY A O 1
ATOM 561 N N . SER A 1 73 ? -9.444 -4.390 11.493 1.00 98.12 73 SER A N 1
ATOM 562 C CA . SER A 1 73 ? -10.511 -5.167 10.831 1.00 98.12 73 SER A CA 1
ATOM 563 C C . SER A 1 73 ? -10.459 -5.104 9.303 1.00 98.12 73 SER A C 1
ATOM 565 O O . SER A 1 73 ? -11.193 -5.817 8.627 1.00 98.12 73 SER A O 1
ATOM 567 N N . TYR A 1 74 ? -9.566 -4.277 8.758 1.00 98.69 74 TYR A N 1
ATOM 568 C CA . TYR A 1 74 ? -9.298 -4.164 7.330 1.00 98.69 74 TYR A CA 1
ATOM 569 C C . TYR A 1 74 ? -7.851 -3.735 7.106 1.00 98.69 74 TYR A C 1
ATOM 571 O O . TYR A 1 74 ? -7.374 -2.805 7.766 1.00 98.69 74 TYR A O 1
ATOM 579 N N . ILE A 1 75 ? -7.179 -4.384 6.158 1.00 98.75 75 ILE A N 1
ATOM 580 C CA . ILE A 1 75 ? -5.827 -4.045 5.715 1.00 98.75 75 ILE A CA 1
ATOM 581 C C . ILE A 1 75 ? -5.774 -4.222 4.200 1.00 98.75 75 ILE A C 1
ATOM 583 O O . ILE A 1 75 ? -6.164 -5.270 3.692 1.00 98.75 75 ILE A O 1
ATOM 587 N N . ASN A 1 76 ? -5.269 -3.216 3.493 1.00 98.75 76 ASN A N 1
ATOM 588 C CA . ASN A 1 76 ? -5.030 -3.269 2.056 1.00 98.75 76 ASN A CA 1
ATOM 589 C C . ASN A 1 76 ? -3.546 -3.054 1.751 1.00 98.75 76 ASN A C 1
ATOM 591 O O . ASN A 1 76 ? -2.945 -2.100 2.243 1.00 98.75 76 ASN A O 1
ATOM 595 N N . TYR A 1 77 ? -2.963 -3.928 0.932 1.00 98.44 77 TYR A N 1
ATOM 596 C CA . TYR A 1 77 ? -1.578 -3.811 0.478 1.00 98.44 77 TYR A CA 1
ATOM 597 C C . TYR A 1 77 ? -1.495 -2.809 -0.672 1.00 98.44 77 TYR A C 1
ATOM 599 O O . TYR A 1 77 ? -2.112 -3.003 -1.717 1.00 98.44 77 TYR A O 1
ATOM 607 N N . TYR A 1 78 ? -0.722 -1.744 -0.475 1.00 98.12 78 TYR A N 1
ATOM 608 C CA . TYR A 1 78 ? -0.463 -0.738 -1.498 1.00 98.12 78 TYR A CA 1
ATOM 609 C C . TYR A 1 78 ? 1.024 -0.802 -1.882 1.00 98.12 78 TYR A C 1
ATOM 611 O O . TYR A 1 78 ? 1.870 -0.298 -1.156 1.00 98.12 78 TYR A O 1
ATOM 619 N N . MET A 1 79 ? 1.418 -1.467 -2.957 1.00 97.75 79 MET A N 1
ATOM 620 C CA . MET A 1 79 ? 0.592 -2.208 -3.911 1.00 97.75 79 MET A CA 1
ATOM 621 C 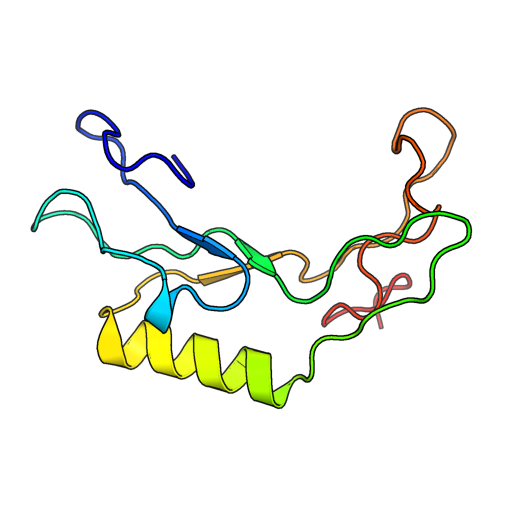C . MET A 1 79 ? 0.681 -3.712 -3.671 1.00 97.75 79 MET A C 1
ATOM 623 O O . MET A 1 79 ? 1.724 -4.225 -3.269 1.00 97.75 79 MET A O 1
ATOM 627 N N . PHE A 1 80 ? -0.418 -4.423 -3.923 1.00 97.88 80 PHE A N 1
ATOM 628 C CA . PHE A 1 80 ? -0.386 -5.881 -4.044 1.00 97.88 80 PHE A CA 1
ATOM 629 C C . PHE A 1 80 ? 0.205 -6.310 -5.397 1.00 97.88 80 PHE A C 1
ATOM 631 O O . PHE A 1 80 ? 1.040 -7.201 -5.445 1.00 97.88 80 PHE A O 1
ATOM 638 N N . HIS A 1 81 ? -0.185 -5.615 -6.467 1.00 98.19 81 HIS A N 1
ATOM 639 C CA . HIS A 1 81 ? 0.459 -5.621 -7.778 1.00 98.19 81 HIS A CA 1
ATOM 640 C C . HIS A 1 81 ? 0.583 -4.166 -8.222 1.00 98.19 81 HIS A C 1
ATOM 642 O O . HIS A 1 81 ? -0.423 -3.451 -8.248 1.00 98.19 81 HIS A O 1
ATOM 648 N N . GLY A 1 82 ? 1.803 -3.712 -8.493 1.00 96.81 82 GLY A N 1
ATOM 649 C CA . GLY A 1 82 ? 2.037 -2.354 -8.975 1.00 96.81 82 GLY A CA 1
ATOM 650 C C . GLY A 1 82 ? 1.921 -2.255 -10.497 1.00 96.81 82 GLY A C 1
ATOM 651 O O . GLY A 1 82 ? 1.124 -1.463 -11.000 1.00 96.81 82 GLY A O 1
ATOM 652 N N . GLY A 1 83 ? 2.647 -3.108 -11.221 1.00 97.31 83 GLY A N 1
ATOM 653 C CA . GLY A 1 83 ? 2.612 -3.171 -12.682 1.00 97.31 83 GLY A CA 1
ATOM 654 C C . GLY A 1 83 ? 3.451 -2.076 -13.338 1.00 97.31 83 GLY A C 1
ATOM 655 O O . GLY A 1 83 ? 4.543 -1.752 -12.874 1.00 97.31 83 GLY A O 1
ATOM 656 N N . THR A 1 84 ? 2.940 -1.500 -14.427 1.00 97.75 84 THR A N 1
ATOM 657 C CA . THR A 1 84 ? 3.714 -0.603 -15.293 1.00 97.75 84 THR A CA 1
ATOM 658 C C . THR A 1 84 ? 2.939 0.670 -15.636 1.00 97.75 84 THR A C 1
ATOM 660 O O . THR A 1 84 ? 1.807 0.637 -16.128 1.00 97.75 84 THR A O 1
ATOM 663 N N . ASN A 1 85 ? 3.595 1.816 -15.479 1.00 97.75 85 ASN A N 1
ATOM 664 C CA . ASN A 1 85 ? 3.164 3.116 -15.981 1.00 97.75 85 ASN A CA 1
ATOM 665 C C . ASN A 1 85 ? 3.373 3.211 -17.504 1.00 97.75 85 ASN A C 1
ATOM 667 O O . ASN A 1 85 ? 4.351 3.787 -17.986 1.00 97.75 85 ASN A O 1
ATOM 671 N N . PHE A 1 86 ? 2.454 2.645 -18.290 1.00 97.38 86 PHE A N 1
ATOM 672 C CA . PHE A 1 86 ? 2.550 2.660 -19.753 1.00 97.38 86 PHE A CA 1
ATOM 673 C C . PHE A 1 86 ? 2.328 4.045 -20.383 1.00 97.38 86 PHE A C 1
ATOM 675 O O . PHE A 1 86 ? 1.624 4.921 -19.871 1.00 97.38 86 PHE A O 1
ATOM 682 N N . GLY A 1 87 ? 2.867 4.213 -21.593 1.00 97.00 87 GLY A N 1
ATOM 683 C CA . GLY A 1 87 ? 2.666 5.416 -22.391 1.00 97.00 87 GLY A CA 1
ATOM 684 C C . GLY A 1 87 ? 3.376 6.628 -21.789 1.00 97.00 87 GLY A C 1
ATOM 685 O O . GLY A 1 87 ? 4.549 6.560 -21.444 1.00 97.00 87 GLY A O 1
ATOM 686 N N . ARG A 1 88 ? 2.686 7.773 -21.740 1.00 96.12 88 ARG A N 1
ATOM 687 C CA . ARG A 1 88 ? 3.302 9.070 -21.388 1.00 96.12 88 ARG A CA 1
ATOM 688 C C . ARG A 1 88 ? 2.455 9.978 -20.494 1.00 96.12 88 ARG A C 1
ATOM 690 O O . ARG A 1 88 ? 2.781 11.150 -20.349 1.00 96.12 88 ARG A O 1
ATOM 697 N N . ASN A 1 89 ? 1.358 9.451 -19.949 1.00 96.06 89 ASN A N 1
ATOM 698 C CA . ASN A 1 89 ? 0.421 10.204 -19.106 1.00 96.06 89 ASN A CA 1
ATOM 699 C C . ASN A 1 89 ? 0.207 9.552 -17.722 1.00 96.06 89 ASN A C 1
ATOM 701 O O . ASN A 1 89 ? -0.609 10.052 -16.958 1.00 96.06 89 ASN A O 1
ATOM 705 N N . GLY A 1 90 ? 0.880 8.431 -17.425 1.00 92.38 90 GLY A N 1
ATOM 706 C CA . GLY A 1 90 ? 0.669 7.662 -16.190 1.00 92.38 90 GLY A CA 1
ATOM 707 C C . GLY A 1 90 ? 1.528 8.099 -15.001 1.00 92.38 90 GLY A C 1
ATOM 708 O O . GLY A 1 90 ? 1.135 7.872 -13.867 1.00 92.38 90 GLY A O 1
ATOM 709 N N . ALA A 1 91 ? 2.666 8.751 -15.247 1.00 95.44 91 ALA A N 1
ATOM 710 C CA . ALA A 1 91 ? 3.649 9.077 -14.217 1.00 95.44 91 ALA A CA 1
ATOM 711 C C . ALA A 1 91 ? 4.319 10.432 -14.466 1.00 95.44 91 ALA A C 1
ATOM 713 O O . ALA A 1 91 ? 4.465 10.870 -15.611 1.00 95.44 91 ALA A O 1
ATOM 714 N N . ALA A 1 92 ? 4.779 11.069 -13.387 1.00 94.12 92 ALA A N 1
ATOM 715 C CA . ALA A 1 92 ? 5.602 12.272 -13.431 1.00 94.12 92 ALA A CA 1
ATOM 716 C C . ALA A 1 92 ? 6.899 12.033 -12.649 1.00 94.12 92 ALA A C 1
ATOM 718 O O . ALA A 1 92 ? 6.886 12.001 -11.425 1.00 94.12 92 ALA A O 1
ATOM 719 N N . PHE A 1 93 ? 8.021 11.874 -13.359 1.00 93.56 93 PHE A N 1
ATOM 720 C CA . PHE A 1 93 ? 9.357 11.572 -12.806 1.00 93.56 93 PHE A CA 1
ATOM 721 C C . PHE A 1 93 ? 9.523 10.206 -12.108 1.00 93.56 93 PHE A C 1
ATOM 723 O O . PHE A 1 93 ? 10.654 9.813 -11.815 1.00 93.56 93 PHE A O 1
ATOM 730 N N . GLU A 1 94 ? 8.440 9.463 -11.895 1.00 95.50 94 GLU A N 1
ATOM 731 C CA . GLU A 1 94 ? 8.467 8.058 -11.474 1.00 95.50 94 GLU A CA 1
ATOM 732 C C . GLU A 1 94 ? 8.950 7.156 -12.616 1.00 95.50 94 GLU A C 1
ATOM 734 O O . GLU A 1 94 ? 8.821 7.508 -13.793 1.00 95.50 94 GLU A O 1
ATOM 739 N N . LEU A 1 95 ? 9.516 5.999 -12.270 1.00 95.56 95 LEU A N 1
ATOM 740 C CA . LEU A 1 95 ? 9.905 4.994 -13.254 1.00 95.56 95 LEU A CA 1
ATOM 741 C C . LEU A 1 95 ? 8.692 4.481 -14.052 1.00 95.56 95 LEU A C 1
ATOM 743 O O . LEU A 1 95 ? 7.537 4.547 -13.624 1.00 95.56 95 LEU A O 1
ATOM 747 N N . THR A 1 96 ? 8.979 3.915 -15.228 1.00 96.88 96 THR A N 1
ATOM 748 C CA . THR A 1 96 ? 8.006 3.112 -15.982 1.00 96.88 96 THR A CA 1
ATOM 749 C C . THR A 1 96 ? 7.516 1.922 -15.155 1.00 96.88 96 THR A C 1
ATOM 751 O O . THR A 1 96 ? 6.322 1.648 -15.161 1.00 96.88 96 THR A O 1
ATOM 754 N N . SER A 1 97 ? 8.405 1.259 -14.413 1.00 95.38 97 SER A N 1
ATOM 755 C CA . SER A 1 97 ? 8.032 0.218 -13.450 1.00 95.38 97 SER A CA 1
ATOM 756 C C . SER A 1 97 ? 7.352 0.842 -12.229 1.00 95.38 97 SER A C 1
ATOM 758 O O . SER A 1 97 ? 7.821 1.865 -11.721 1.00 95.38 97 SER A O 1
ATOM 760 N N . TYR A 1 98 ? 6.250 0.255 -11.761 1.00 95.94 98 TYR A N 1
ATOM 761 C CA . TYR A 1 98 ? 5.471 0.773 -10.639 1.00 95.94 98 TYR A CA 1
ATOM 762 C C . TYR A 1 98 ? 5.477 -0.218 -9.477 1.00 95.94 98 TYR A C 1
ATOM 764 O O . TYR A 1 98 ? 4.969 -1.328 -9.591 1.00 95.94 98 TYR A O 1
ATOM 772 N N . TYR A 1 99 ? 5.992 0.216 -8.323 1.00 91.31 99 TYR A N 1
ATOM 773 C CA . TYR A 1 99 ? 5.909 -0.523 -7.056 1.00 91.31 99 TYR A CA 1
ATOM 774 C C . TYR A 1 99 ? 6.546 -1.935 -7.048 1.00 91.31 99 TYR A C 1
ATOM 776 O O . TYR A 1 99 ? 6.060 -2.816 -6.348 1.00 91.31 99 TYR A O 1
ATOM 784 N N . ASP A 1 100 ? 7.656 -2.150 -7.758 1.00 87.44 100 ASP A N 1
ATOM 785 C CA . ASP A 1 100 ? 8.404 -3.421 -7.756 1.00 87.44 100 ASP A CA 1
ATOM 786 C C . ASP A 1 100 ? 9.553 -3.379 -6.718 1.00 87.44 100 ASP A C 1
ATOM 788 O O . ASP A 1 100 ? 10.391 -2.477 -6.819 1.00 87.44 100 ASP A O 1
ATOM 792 N N . PRO A 1 101 ? 9.620 -4.266 -5.692 1.00 89.75 101 PRO A N 1
ATOM 793 C CA . PRO A 1 101 ? 8.981 -5.586 -5.573 1.00 89.75 101 PRO A CA 1
ATOM 794 C C . PRO A 1 101 ? 7.708 -5.629 -4.701 1.00 89.75 101 PRO A C 1
ATOM 796 O O . PRO A 1 101 ? 7.766 -5.758 -3.474 1.00 89.75 101 PRO A O 1
ATOM 799 N N . ALA A 1 102 ? 6.537 -5.591 -5.335 1.00 94.56 102 ALA A N 1
ATOM 800 C CA . ALA A 1 102 ? 5.253 -5.898 -4.699 1.00 94.56 102 ALA A CA 1
ATOM 801 C C . ALA A 1 102 ? 5.061 -7.427 -4.526 1.00 94.56 102 ALA A C 1
ATOM 803 O O . ALA A 1 102 ? 5.836 -8.206 -5.079 1.00 94.56 102 ALA A O 1
ATOM 804 N N . PRO A 1 103 ? 4.048 -7.891 -3.757 1.00 96.44 103 PRO A N 1
ATOM 805 C CA . PRO A 1 103 ? 3.729 -9.317 -3.635 1.00 96.44 103 PRO A CA 1
ATOM 806 C C . PRO A 1 103 ? 3.546 -10.047 -4.967 1.00 96.44 103 PRO A C 1
ATOM 808 O O . PRO A 1 103 ? 3.926 -11.208 -5.055 1.00 96.44 103 PRO A O 1
ATOM 811 N N . LEU A 1 104 ? 2.962 -9.369 -5.959 1.00 97.69 104 LEU A N 1
ATOM 812 C CA . LEU A 1 104 ? 3.065 -9.736 -7.365 1.00 97.69 104 LEU A CA 1
ATOM 813 C C . LEU A 1 104 ? 3.983 -8.730 -8.050 1.00 97.69 104 LEU A C 1
ATOM 815 O O . LEU A 1 104 ? 3.719 -7.522 -7.969 1.00 97.69 104 LEU A O 1
ATOM 819 N N . ASP A 1 105 ? 5.024 -9.224 -8.718 1.00 95.50 105 ASP A N 1
ATOM 820 C CA . ASP A 1 105 ? 6.007 -8.371 -9.396 1.00 95.50 105 ASP A CA 1
ATOM 821 C C . ASP A 1 105 ? 5.372 -7.558 -10.547 1.00 95.50 105 ASP A C 1
ATOM 823 O O . ASP A 1 105 ? 4.176 -7.674 -10.848 1.00 95.50 105 ASP A O 1
ATOM 827 N N . GLU A 1 106 ? 6.160 -6.702 -11.205 1.00 97.38 106 GLU A N 1
ATOM 828 C CA . GLU A 1 106 ? 5.700 -5.912 -12.362 1.00 97.38 106 GLU A CA 1
ATOM 829 C C . GLU A 1 106 ? 5.029 -6.771 -13.456 1.00 97.38 106 GLU A C 1
ATOM 831 O O . GLU A 1 106 ? 4.116 -6.306 -14.141 1.00 97.38 106 GLU A O 1
ATOM 836 N N . TYR A 1 107 ? 5.433 -8.034 -13.589 1.00 97.25 107 TYR A N 1
ATOM 837 C CA . TYR A 1 107 ? 4.975 -8.964 -14.618 1.00 97.25 107 TYR A CA 1
ATOM 838 C C . TYR A 1 107 ? 3.865 -9.909 -14.131 1.00 97.25 107 TYR A C 1
ATOM 840 O O . TYR A 1 107 ? 3.317 -10.666 -14.935 1.00 97.25 107 TYR A O 1
ATOM 848 N N . GLY A 1 108 ? 3.494 -9.833 -12.851 1.00 96.38 108 GLY A N 1
ATOM 849 C CA . GLY A 1 108 ? 2.417 -10.605 -12.241 1.00 96.38 108 GLY A CA 1
ATOM 850 C C . GLY A 1 108 ? 2.811 -12.006 -11.765 1.00 96.38 108 GLY A C 1
ATOM 851 O O . GLY A 1 108 ? 1.913 -12.842 -11.629 1.00 96.38 108 GLY A O 1
ATOM 852 N N . ASN A 1 109 ? 4.104 -12.274 -11.545 1.00 94.38 109 ASN A N 1
ATOM 853 C CA . ASN A 1 109 ? 4.565 -13.520 -10.911 1.00 94.38 109 ASN A CA 1
ATOM 854 C C . ASN A 1 109 ? 4.351 -13.521 -9.397 1.00 94.38 109 ASN A C 1
ATOM 856 O O . ASN A 1 109 ? 4.361 -12.422 -8.799 1.00 94.38 109 ASN A O 1
#

Sequence (109 aa):
MCKQDDAPDPVINACNGLRCGETFVGPNSPNKPALWTENWTHFYDVYGNASKTRPAEDIAYHVALFIAKMKGSYINYYMFHGGTNFGRNGAAFELTSYYDPAPLDEYGN

Organism: Salvia divinorum (NCBI:txid28513)

pLDDT: mean 96.45, std 2.77, range [85.94, 98.81]

Foldseek 3Di:
DEPCLPDDPPDWYEYADQACLPPPPATNDPPHAYEHAENEQADFAFPPDDGDGDDPVSSVVRVVSCCPRRVHDYHQYVPQAFAAQDDDPRDDRTDRAGRPPHVQGNVRD

Radius of gyration: 15.6 Å; chains: 1; bounding box: 39×28×42 Å

Secondary structure (DSSP, 8-state):
-BT-TTPPTTPPPBEEES-HHHH----SSTTS--EEEEEESS---BTTSPP----HHHHHHHHHHHHHHH---EEEEETSB--B--TTSS-SSB-SB-SSSSSB-TT--